Protein AF-A0A2P4XY53-F1 (afdb_monomer_lite)

Foldseek 3Di:
DPFDKDFAPDDDDDDDDPVCCVVVVVCVVFQVQWFAAPQQFTHGVNPTFTATPVGTDGDDDDHGGGDDD

Organism: NCBI:txid4796

Secondary structure (DSSP, 8-state):
-----EETTS--PPPPPHHHHHHTTHHHHHGGGEEE-TTSBEEETTTEEEEETTEE-B-SS--S-B---

pLDDT: mean 92.42, std 6.87, range [65.12, 97.81]

Sequence (69 aa):
IGERVYASGEEVQEPVTPIQMKKNKVWETLSKDIKTNNKCEVMYMDRYPVRSRAGPVRVESLKKVPVTK

InterPro domains:
  IPR012340 Nucleic acid-binding, OB-fold [G3DSA:2.40.50.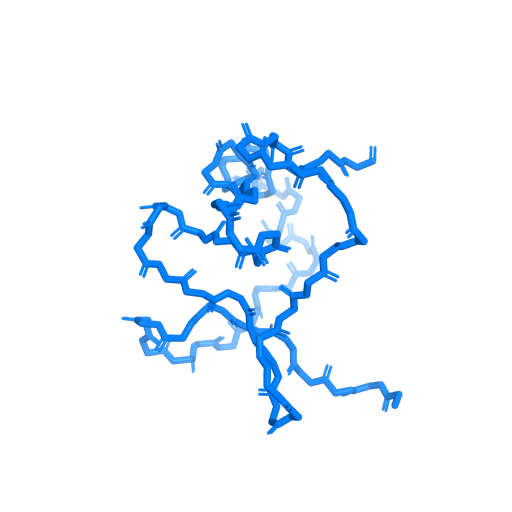140] (1-69)

Structure (mmCIF, N/CA/C/O backbone):
data_AF-A0A2P4XY53-F1
#
_entry.id   AF-A0A2P4XY53-F1
#
loop_
_atom_site.group_PDB
_atom_site.id
_atom_site.type_symbol
_atom_site.label_atom_id
_atom_site.label_alt_id
_atom_site.label_comp_id
_atom_site.label_asym_id
_atom_site.label_entity_id
_atom_site.label_seq_id
_atom_site.pdbx_PDB_ins_code
_atom_site.Cartn_x
_atom_site.Cartn_y
_atom_site.Cartn_z
_atom_site.occupancy
_atom_site.B_iso_or_equiv
_atom_site.auth_seq_id
_atom_site.auth_comp_id
_atom_site.auth_asym_id
_atom_site.auth_atom_id
_atom_site.pdbx_PDB_model_num
ATOM 1 N N . ILE A 1 1 ? -7.748 -12.226 -9.596 1.00 87.00 1 ILE A N 1
ATOM 2 C CA . ILE A 1 1 ? -6.293 -12.449 -9.802 1.00 87.00 1 ILE A CA 1
ATOM 3 C C . ILE A 1 1 ? -5.833 -11.468 -10.871 1.00 87.00 1 ILE A C 1
ATOM 5 O O . ILE A 1 1 ? -6.553 -11.310 -11.846 1.00 87.00 1 ILE A O 1
ATOM 9 N N . GLY A 1 2 ? -4.722 -10.758 -10.657 1.00 91.25 2 GLY A N 1
ATOM 10 C CA . GLY A 1 2 ? -4.269 -9.698 -11.573 1.00 91.25 2 GLY A CA 1
ATOM 11 C C . GLY A 1 2 ? -5.074 -8.393 -11.492 1.00 91.25 2 GLY A C 1
ATOM 12 O O . GLY A 1 2 ? -4.965 -7.551 -12.375 1.00 91.25 2 GLY A O 1
ATOM 13 N N . GLU A 1 3 ? -5.899 -8.216 -10.454 1.00 91.25 3 GLU A N 1
ATOM 14 C CA . GLU A 1 3 ? -6.611 -6.956 -10.249 1.00 91.25 3 GLU A CA 1
ATOM 15 C C . GLU A 1 3 ? -5.654 -5.883 -9.722 1.00 91.25 3 GLU A C 1
ATOM 17 O O . GLU A 1 3 ? -4.857 -6.138 -8.818 1.00 91.25 3 GLU A O 1
ATOM 22 N N . ARG A 1 4 ? -5.755 -4.673 -10.279 1.00 92.12 4 ARG A N 1
ATOM 23 C CA . ARG A 1 4 ? -4.973 -3.521 -9.836 1.00 92.12 4 ARG A CA 1
ATOM 24 C C . ARG A 1 4 ? -5.417 -3.070 -8.446 1.00 92.12 4 ARG A C 1
ATOM 26 O O . ARG A 1 4 ? -6.598 -2.814 -8.213 1.00 92.12 4 ARG A O 1
ATOM 33 N N . VAL A 1 5 ? -4.441 -2.905 -7.562 1.00 93.94 5 VAL A N 1
ATOM 34 C CA . VAL A 1 5 ? -4.599 -2.318 -6.229 1.00 93.94 5 VAL A CA 1
ATOM 35 C C . VAL A 1 5 ? -3.871 -0.978 -6.213 1.00 93.94 5 VAL A C 1
ATOM 37 O O . VAL A 1 5 ? -2.747 -0.884 -6.702 1.00 93.94 5 VAL A O 1
ATOM 40 N N . TYR A 1 6 ? -4.523 0.065 -5.709 1.00 93.50 6 TYR A N 1
ATOM 41 C CA . TYR A 1 6 ? -4.021 1.439 -5.783 1.00 93.50 6 TYR A CA 1
ATOM 42 C C . TYR A 1 6 ? -4.536 2.300 -4.621 1.00 93.50 6 TYR A C 1
ATOM 44 O O . TYR A 1 6 ? -5.570 1.996 -4.024 1.00 93.50 6 TYR A O 1
ATOM 52 N N . ALA A 1 7 ? -3.819 3.379 -4.297 1.00 92.81 7 ALA A N 1
ATOM 53 C CA . ALA A 1 7 ? -4.260 4.390 -3.335 1.00 92.81 7 ALA A CA 1
ATOM 54 C C . ALA A 1 7 ? -5.219 5.376 -4.022 1.00 92.81 7 ALA A C 1
ATOM 56 O O . ALA A 1 7 ? -4.899 5.927 -5.071 1.00 92.81 7 ALA A O 1
ATOM 57 N N . SER A 1 8 ? -6.415 5.576 -3.468 1.00 82.31 8 SER A N 1
ATOM 58 C CA . SER A 1 8 ? -7.542 6.135 -4.230 1.00 82.31 8 SER A CA 1
ATOM 59 C C . SER A 1 8 ? -7.620 7.656 -4.364 1.00 82.31 8 SER A C 1
ATOM 61 O O . SER A 1 8 ? -8.635 8.133 -4.865 1.00 82.31 8 SER A O 1
ATOM 63 N N . GLY A 1 9 ? -6.661 8.418 -3.838 1.00 70.19 9 GLY A N 1
ATOM 64 C CA . GLY A 1 9 ? -6.736 9.886 -3.842 1.00 70.19 9 GLY A CA 1
ATOM 65 C C . GLY A 1 9 ? -5.676 10.593 -4.673 1.00 70.19 9 GLY A C 1
ATOM 66 O O . GLY A 1 9 ? -5.647 11.815 -4.660 1.00 70.19 9 GLY A O 1
ATOM 67 N N . GLU A 1 10 ? -4.864 9.844 -5.415 1.00 65.12 10 GLU A N 1
ATOM 68 C CA . GLU A 1 10 ? -4.010 10.389 -6.469 1.00 65.12 10 GLU A CA 1
ATOM 69 C C . GLU A 1 10 ? -4.565 9.963 -7.832 1.00 65.12 10 GLU A C 1
ATOM 71 O O . GLU A 1 10 ? -5.238 8.930 -7.950 1.00 65.12 10 GLU A O 1
ATOM 76 N N . GLU A 1 11 ? -4.279 10.752 -8.868 1.00 75.62 11 GLU A N 1
ATOM 77 C CA . GLU A 1 11 ? -4.510 10.328 -10.247 1.00 75.62 11 GLU A CA 1
ATOM 78 C C . GLU A 1 11 ? -3.774 9.001 -10.478 1.00 75.62 11 GLU A C 1
ATOM 80 O O . GLU A 1 11 ? -2.588 8.858 -10.170 1.00 75.62 11 GLU A O 1
ATOM 85 N N . VAL A 1 12 ? -4.499 7.987 -10.953 1.00 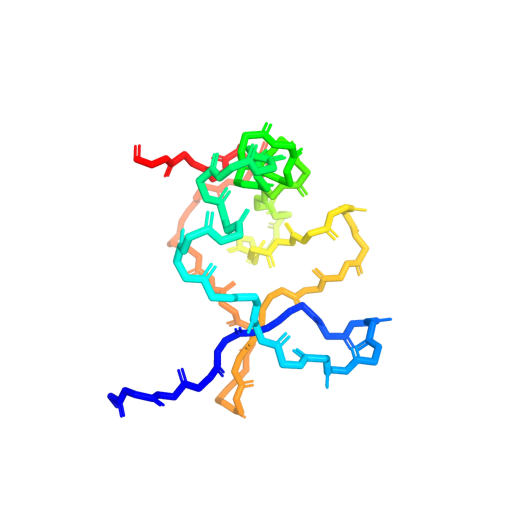76.56 12 VAL A N 1
ATOM 86 C CA . VAL A 1 12 ? -3.955 6.636 -11.088 1.00 76.56 12 VAL A CA 1
ATOM 87 C C . VAL A 1 12 ? -2.942 6.622 -12.233 1.00 76.56 12 VAL A C 1
ATOM 89 O O . VAL A 1 12 ? -3.310 6.510 -13.397 1.00 76.56 12 VAL A O 1
ATOM 92 N N . GLN A 1 13 ? -1.659 6.714 -11.888 1.00 85.50 13 GLN A N 1
ATOM 93 C CA . GLN A 1 13 ? -0.548 6.642 -12.837 1.00 85.50 13 GLN A CA 1
ATOM 94 C C . GLN A 1 13 ? -0.027 5.218 -12.990 1.00 85.50 13 GLN A C 1
ATOM 96 O O . GLN A 1 13 ? -0.078 4.418 -12.050 1.00 85.50 13 GLN A O 1
ATOM 101 N N . GLU A 1 14 ? 0.490 4.898 -14.174 1.00 91.69 14 GLU A N 1
ATOM 102 C CA . GLU A 1 14 ? 1.109 3.601 -14.434 1.00 91.69 14 GLU A CA 1
ATOM 103 C C . GLU A 1 14 ? 2.298 3.342 -13.496 1.00 91.69 14 GLU A C 1
ATOM 105 O O . GLU A 1 14 ? 3.095 4.248 -13.230 1.00 91.69 14 GLU A O 1
ATOM 110 N N . PRO A 1 15 ? 2.425 2.113 -12.963 1.00 92.88 15 PRO A N 1
ATOM 111 C CA . PRO A 1 15 ? 3.541 1.768 -12.104 1.00 92.88 15 PRO A CA 1
ATOM 112 C C . PRO A 1 15 ? 4.856 1.870 -12.878 1.00 92.88 15 PRO A C 1
ATOM 114 O O . PRO A 1 15 ? 4.951 1.517 -14.055 1.00 92.88 15 PRO A O 1
ATOM 117 N N . VAL A 1 16 ? 5.902 2.315 -12.187 1.00 95.06 16 VAL A N 1
ATOM 118 C CA . VAL A 1 16 ? 7.253 2.334 -12.749 1.00 95.06 16 VAL A CA 1
ATOM 119 C C . VAL A 1 16 ? 7.740 0.919 -13.064 1.00 95.06 16 VAL A C 1
ATOM 121 O O . VAL A 1 16 ? 7.325 -0.067 -12.449 1.00 95.06 16 VAL A O 1
ATOM 124 N N . THR A 1 17 ? 8.684 0.812 -13.996 1.00 96.50 17 THR A N 1
ATOM 125 C CA . THR A 1 17 ? 9.327 -0.471 -14.311 1.00 96.50 17 THR A CA 1
ATOM 126 C C . THR A 1 17 ? 10.085 -1.030 -13.095 1.00 96.50 17 THR A C 1
ATOM 128 O O . THR A 1 17 ? 10.572 -0.259 -12.259 1.00 96.50 17 THR A O 1
ATOM 131 N N . PRO A 1 18 ? 10.309 -2.356 -13.009 1.00 95.75 18 PRO A N 1
ATOM 132 C CA . PRO A 1 18 ? 11.105 -2.949 -11.929 1.00 95.75 18 PRO A CA 1
ATOM 133 C C . PRO A 1 18 ? 12.514 -2.346 -11.794 1.00 95.75 18 PRO A C 1
ATOM 135 O O . PRO A 1 18 ? 13.032 -2.193 -10.686 1.00 95.75 18 PRO A O 1
ATOM 138 N N . ILE A 1 19 ? 13.125 -1.953 -12.919 1.00 97.31 19 ILE A N 1
ATOM 139 C CA . ILE A 1 19 ? 14.443 -1.305 -12.951 1.00 97.31 19 ILE A CA 1
ATOM 140 C C . ILE A 1 19 ? 14.380 0.065 -12.267 1.00 97.31 19 ILE A C 1
ATOM 142 O O . ILE A 1 19 ? 15.222 0.361 -11.420 1.00 97.31 19 ILE A O 1
ATOM 146 N N . GLN A 1 20 ? 13.3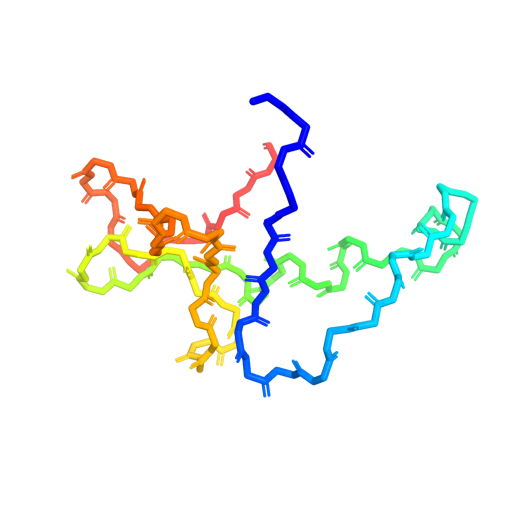76 0.885 -12.593 1.00 96.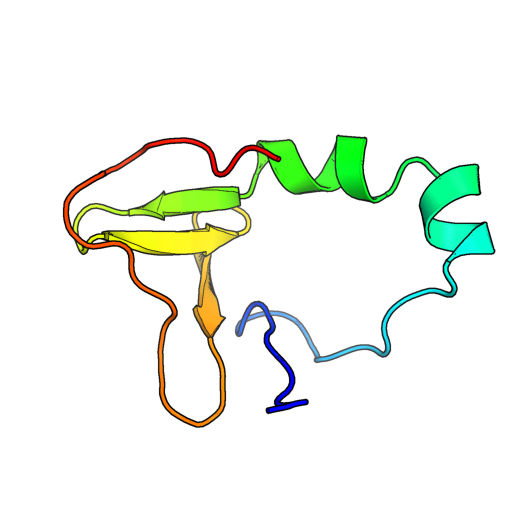50 20 GLN A N 1
ATOM 147 C CA . GLN A 1 20 ? 13.165 2.188 -11.955 1.00 96.50 20 GLN A CA 1
ATOM 148 C C . GLN A 1 20 ? 12.841 2.038 -10.464 1.00 96.50 20 GLN A C 1
ATOM 150 O O . GLN A 1 20 ? 13.410 2.768 -9.653 1.00 96.50 20 GLN A O 1
ATOM 155 N N . MET A 1 21 ? 12.008 1.054 -10.098 1.00 95.44 21 MET A N 1
ATOM 156 C CA . MET A 1 21 ? 11.659 0.752 -8.705 1.00 95.44 21 MET A CA 1
ATOM 157 C C . MET A 1 21 ? 12.915 0.527 -7.852 1.00 95.44 21 MET A C 1
ATOM 159 O O . MET A 1 21 ? 13.068 1.142 -6.796 1.00 95.44 21 MET A O 1
ATOM 163 N N . LYS A 1 22 ? 13.844 -0.307 -8.349 1.00 95.50 22 LYS A N 1
ATOM 164 C CA . LYS A 1 22 ? 15.113 -0.624 -7.678 1.00 95.50 22 LYS A CA 1
ATOM 165 C C . LYS A 1 22 ? 16.093 0.547 -7.706 1.00 95.50 22 LYS A C 1
ATOM 167 O O . LYS A 1 22 ? 16.675 0.877 -6.677 1.00 95.50 22 LYS A O 1
ATOM 172 N N . LYS A 1 23 ? 16.294 1.171 -8.873 1.00 97.25 23 LYS A N 1
ATOM 173 C CA . LYS A 1 23 ? 17.266 2.263 -9.055 1.00 97.25 23 LYS A CA 1
ATOM 174 C C . LYS A 1 23 ? 16.950 3.454 -8.151 1.00 97.25 23 LYS A C 1
ATOM 176 O O . LYS A 1 23 ? 17.862 4.016 -7.554 1.00 97.25 23 LYS A O 1
ATOM 181 N N . ASN A 1 24 ? 15.672 3.802 -8.029 1.00 97.06 24 ASN A N 1
ATOM 182 C CA . ASN A 1 24 ? 15.233 4.986 -7.296 1.00 97.06 24 ASN A CA 1
ATOM 183 C C . ASN A 1 24 ? 14.820 4.685 -5.848 1.00 97.06 24 ASN A C 1
ATOM 185 O O . ASN A 1 24 ? 14.368 5.596 -5.162 1.00 97.06 24 ASN A O 1
ATOM 189 N N . LYS A 1 25 ? 14.958 3.433 -5.379 1.00 95.88 25 LYS A N 1
ATOM 190 C CA . LYS A 1 25 ? 14.543 3.004 -4.029 1.00 95.88 25 LYS A CA 1
ATOM 191 C C . LYS A 1 25 ? 13.112 3.444 -3.691 1.00 95.88 25 LYS A C 1
ATOM 193 O O . LYS A 1 25 ? 12.828 4.031 -2.641 1.00 95.88 25 LYS A O 1
ATOM 198 N N . VAL A 1 26 ? 12.213 3.231 -4.655 1.00 94.31 26 VAL A N 1
ATOM 199 C CA . VAL A 1 26 ? 10.839 3.745 -4.594 1.00 94.31 26 VAL A CA 1
ATOM 200 C C . VAL A 1 26 ? 10.096 3.113 -3.418 1.00 94.31 26 VAL A C 1
ATOM 202 O O . VAL A 1 26 ? 9.419 3.813 -2.673 1.00 94.31 26 VAL A O 1
ATOM 205 N N . TRP A 1 27 ? 10.265 1.806 -3.197 1.00 92.88 27 TRP A N 1
ATOM 206 C CA . TRP A 1 27 ? 9.578 1.103 -2.112 1.00 92.88 27 TRP A CA 1
ATOM 207 C C . TRP A 1 27 ? 10.045 1.592 -0.744 1.00 92.88 27 TRP A C 1
ATOM 209 O O . TRP A 1 27 ? 9.224 1.920 0.101 1.00 92.88 27 TRP A O 1
ATOM 219 N N . GLU A 1 28 ? 11.357 1.702 -0.546 1.00 93.69 28 GLU A N 1
ATOM 220 C CA . GLU A 1 28 ? 11.974 2.141 0.707 1.00 93.69 28 GLU A CA 1
ATOM 221 C C . GLU A 1 28 ? 11.566 3.567 1.092 1.00 93.69 28 GLU A C 1
ATOM 223 O O . GLU A 1 28 ? 11.581 3.932 2.272 1.00 93.69 28 GLU A O 1
ATOM 228 N N . THR A 1 29 ? 11.215 4.376 0.093 1.00 92.44 29 THR A N 1
ATOM 229 C CA . THR A 1 29 ? 10.669 5.717 0.291 1.00 92.44 29 THR A CA 1
ATOM 230 C C . THR A 1 29 ? 9.196 5.652 0.686 1.00 92.44 29 THR A C 1
ATOM 232 O O . THR A 1 29 ? 8.822 6.204 1.715 1.00 92.44 29 THR A O 1
ATOM 235 N N . LEU A 1 30 ? 8.372 4.950 -0.097 1.00 92.06 30 LEU A N 1
ATOM 236 C CA . LEU A 1 30 ? 6.914 4.982 0.040 1.00 92.06 30 LEU A CA 1
ATOM 237 C C . LEU A 1 30 ? 6.375 4.120 1.187 1.00 92.06 30 LEU A C 1
ATOM 239 O O . LEU A 1 30 ? 5.369 4.478 1.793 1.00 92.06 30 LEU A O 1
ATOM 243 N N . SER A 1 31 ? 7.016 2.991 1.503 1.00 93.50 31 SER A N 1
ATOM 244 C CA . SER A 1 31 ? 6.477 2.004 2.449 1.00 93.50 31 SER A CA 1
ATOM 245 C C . SER A 1 31 ? 6.313 2.552 3.866 1.00 93.50 31 SER A C 1
ATOM 247 O O . SER A 1 31 ? 5.485 2.061 4.625 1.00 93.50 31 SER A O 1
ATOM 249 N N . LYS A 1 32 ? 7.084 3.585 4.223 1.00 93.56 32 LYS A N 1
ATOM 250 C CA . LYS A 1 32 ? 7.025 4.261 5.529 1.00 93.56 32 LYS A CA 1
ATOM 251 C C . LYS A 1 32 ? 5.674 4.928 5.785 1.00 93.56 32 LYS A C 1
ATOM 253 O O . LYS A 1 32 ? 5.256 5.029 6.935 1.00 93.56 32 LYS A O 1
ATOM 258 N N . ASP A 1 33 ? 4.991 5.324 4.716 1.00 94.38 33 ASP A N 1
ATOM 259 C CA . ASP A 1 33 ? 3.697 5.996 4.774 1.00 94.38 33 ASP A CA 1
ATOM 260 C C . ASP A 1 33 ? 2.522 5.028 4.573 1.00 94.38 33 ASP A C 1
ATOM 262 O O . ASP A 1 33 ? 1.373 5.466 4.499 1.00 94.38 33 ASP A O 1
ATOM 266 N N . ILE A 1 34 ? 2.781 3.717 4.477 1.00 95.94 34 ILE A N 1
ATOM 267 C CA . ILE A 1 34 ? 1.746 2.693 4.314 1.00 95.94 34 ILE A CA 1
ATOM 268 C C . ILE A 1 34 ? 1.481 2.018 5.661 1.00 95.94 34 ILE A C 1
ATOM 270 O O . ILE A 1 34 ? 2.338 1.323 6.210 1.00 95.94 34 ILE A O 1
ATOM 274 N N . LYS A 1 35 ? 0.272 2.193 6.199 1.00 97.00 35 LYS A N 1
ATOM 275 C CA . LYS A 1 35 ? -0.134 1.608 7.487 1.00 97.00 35 LYS A CA 1
ATOM 276 C C . LYS A 1 35 ? -1.637 1.390 7.579 1.00 97.00 35 LYS A C 1
ATOM 278 O O . LYS A 1 35 ? -2.398 1.937 6.787 1.00 97.00 35 LYS A O 1
ATOM 283 N N . THR A 1 36 ? -2.081 0.596 8.546 1.00 97.81 36 THR A N 1
ATOM 284 C CA . THR A 1 36 ? -3.514 0.360 8.760 1.00 97.81 36 THR A CA 1
ATOM 285 C C . THR A 1 36 ? -4.171 1.471 9.581 1.00 97.81 36 THR A C 1
ATOM 287 O O . THR A 1 36 ? -3.532 2.088 10.428 1.00 97.81 36 THR A O 1
ATOM 290 N N . ASN A 1 37 ? -5.465 1.729 9.389 1.00 96.62 37 ASN A N 1
ATOM 291 C CA . ASN A 1 37 ? -6.241 2.661 10.217 1.00 96.62 37 ASN A CA 1
ATOM 292 C C . ASN A 1 37 ? -7.028 1.939 11.338 1.00 96.62 37 ASN A C 1
ATOM 294 O O . ASN A 1 37 ? -6.885 0.738 11.565 1.00 96.62 37 ASN A O 1
ATOM 298 N N . ASN A 1 38 ? -7.895 2.670 12.049 1.00 97.00 38 ASN A N 1
ATOM 299 C CA . ASN A 1 38 ? -8.748 2.115 13.116 1.00 97.00 38 ASN A CA 1
ATOM 300 C C . ASN A 1 38 ? -9.796 1.098 12.630 1.00 97.00 38 ASN A C 1
ATOM 302 O O . ASN A 1 38 ? -10.309 0.325 13.440 1.00 97.00 38 ASN A O 1
ATOM 306 N N . LYS A 1 39 ? -10.119 1.113 11.333 1.00 96.19 39 LYS A N 1
ATOM 307 C CA . LYS A 1 39 ? -11.038 0.184 10.658 1.00 96.19 39 LYS A CA 1
ATOM 308 C C . LYS A 1 39 ? -10.301 -1.009 10.035 1.00 96.19 39 LYS A C 1
ATOM 310 O O . LYS A 1 39 ? -10.893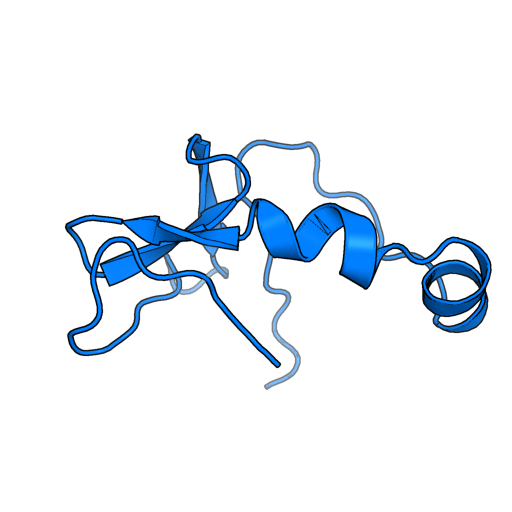 -1.731 9.240 1.00 96.19 39 LYS A O 1
ATOM 315 N N . CYS A 1 40 ? -9.020 -1.185 10.370 1.00 97.38 40 CYS A N 1
ATOM 316 C CA . CYS A 1 40 ? -8.130 -2.187 9.787 1.00 97.38 40 CYS A CA 1
ATOM 317 C C . CYS A 1 40 ? -7.927 -2.028 8.268 1.00 97.38 40 CYS A C 1
ATOM 319 O O . CYS A 1 40 ? -7.500 -2.970 7.608 1.00 97.38 40 CYS A O 1
ATOM 321 N N . GLU A 1 41 ? -8.216 -0.858 7.692 1.00 96.94 41 GLU A N 1
ATOM 322 C CA . GLU A 1 41 ? -7.988 -0.584 6.269 1.00 96.94 41 GLU A CA 1
ATOM 323 C C . GLU A 1 41 ? -6.551 -0.140 6.042 1.00 96.94 41 GLU A C 1
ATOM 325 O O . GLU A 1 41 ? -6.013 0.633 6.834 1.00 96.94 41 GLU A O 1
ATOM 330 N N . VAL A 1 42 ? -5.949 -0.597 4.949 1.00 97.06 42 VAL A N 1
ATOM 331 C CA . VAL A 1 42 ? -4.624 -0.150 4.521 1.00 97.06 42 VAL A CA 1
ATOM 332 C C . VAL A 1 42 ? -4.738 1.259 3.941 1.00 97.06 42 VAL A C 1
ATOM 334 O O . VAL A 1 42 ? -5.518 1.508 3.023 1.00 97.06 42 VAL A O 1
ATOM 337 N N . MET A 1 43 ? -3.937 2.176 4.470 1.00 96.19 43 MET A N 1
ATOM 338 C CA . MET A 1 43 ? -3.877 3.579 4.079 1.00 96.19 43 MET A CA 1
ATOM 339 C C . MET A 1 43 ? -2.479 3.923 3.580 1.00 96.19 43 MET A C 1
ATOM 341 O O . MET A 1 43 ? -1.488 3.407 4.094 1.00 96.19 43 MET A O 1
ATOM 345 N N . TYR A 1 44 ? -2.409 4.853 2.637 1.00 94.44 44 TYR A N 1
ATOM 346 C CA . TYR A 1 44 ? -1.199 5.558 2.239 1.00 94.44 44 TYR A CA 1
ATOM 347 C C . TYR A 1 44 ? -1.278 7.019 2.710 1.00 94.44 44 TYR A C 1
ATOM 349 O O . TYR A 1 44 ? -2.314 7.673 2.542 1.00 94.44 44 TYR A O 1
ATOM 357 N N . MET A 1 45 ? -0.207 7.515 3.338 1.00 93.69 45 MET A N 1
ATOM 358 C CA . MET A 1 45 ? -0.092 8.874 3.897 1.00 93.69 45 MET A CA 1
ATOM 359 C C . MET A 1 45 ? -1.226 9.255 4.865 1.00 93.69 45 MET A C 1
ATOM 361 O O . MET A 1 45 ? -1.635 10.413 4.919 1.00 93.69 45 MET A O 1
ATOM 365 N N . ASP A 1 46 ? -1.806 8.278 5.577 1.00 93.00 46 ASP A N 1
ATOM 366 C CA . ASP A 1 46 ? -3.001 8.448 6.433 1.00 93.00 46 ASP A CA 1
ATOM 367 C C . ASP A 1 46 ? -4.239 9.051 5.748 1.00 93.00 46 ASP A C 1
ATOM 369 O O . ASP A 1 46 ? -5.254 9.314 6.393 1.00 93.00 46 ASP A O 1
ATOM 373 N N . ARG A 1 47 ? -4.181 9.252 4.433 1.00 93.00 47 ARG A N 1
ATOM 374 C CA . ARG A 1 47 ? -5.158 10.031 3.679 1.00 93.00 47 ARG A CA 1
ATOM 375 C C . ARG A 1 47 ? -5.867 9.178 2.648 1.00 93.00 47 ARG A C 1
ATOM 377 O O . ARG A 1 47 ? -7.078 9.287 2.483 1.00 93.00 47 ARG A O 1
ATOM 384 N N . TYR A 1 48 ? -5.119 8.322 1.964 1.00 93.50 48 TYR A N 1
ATOM 385 C CA . TYR A 1 48 ? -5.600 7.634 0.780 1.00 93.50 48 TYR A CA 1
ATOM 386 C C . TYR A 1 48 ? -5.794 6.146 1.068 1.00 93.50 48 TYR A C 1
ATOM 388 O O . TYR A 1 48 ? -4.811 5.446 1.313 1.00 93.50 48 TYR A O 1
ATOM 396 N N . PRO A 1 49 ? -7.034 5.628 1.050 1.00 94.62 49 PRO A N 1
ATOM 397 C CA . PRO A 1 49 ? -7.256 4.207 1.247 1.00 94.62 49 PRO A CA 1
ATOM 398 C C . PRO A 1 49 ? -6.718 3.427 0.048 1.00 94.62 49 PRO A C 1
ATOM 400 O O . PRO A 1 49 ? -6.963 3.776 -1.113 1.00 94.62 49 PRO A O 1
ATOM 403 N N . VAL A 1 50 ? -5.992 2.354 0.340 1.00 95.31 50 VAL A N 1
ATOM 404 C CA . VAL A 1 50 ? -5.574 1.374 -0.657 1.00 95.31 50 VAL A CA 1
ATOM 405 C C . VAL A 1 50 ? -6.772 0.485 -0.968 1.00 95.31 50 VAL A C 1
ATOM 407 O O . VAL A 1 50 ? -7.400 -0.076 -0.068 1.00 95.31 50 VAL A O 1
ATOM 410 N N . ARG A 1 51 ? -7.124 0.372 -2.246 1.00 94.88 51 ARG A N 1
ATOM 411 C CA . ARG A 1 51 ? -8.339 -0.314 -2.696 1.00 94.88 51 ARG A CA 1
ATOM 412 C C . ARG A 1 51 ? -8.142 -1.022 -4.027 1.00 94.88 51 ARG A C 1
ATOM 414 O O . ARG A 1 51 ? -7.209 -0.732 -4.773 1.00 94.88 51 ARG A O 1
ATOM 421 N N . SER A 1 52 ? -9.087 -1.898 -4.338 1.00 93.50 52 SER A N 1
ATOM 422 C CA . SER A 1 52 ? -9.359 -2.374 -5.693 1.00 93.50 52 SER A CA 1
ATOM 423 C C . SER A 1 52 ? -10.776 -1.953 -6.123 1.00 93.50 52 SER A C 1
ATOM 425 O O . SER A 1 52 ? -11.411 -1.109 -5.469 1.00 93.50 52 SER A O 1
ATOM 427 N N . ARG A 1 53 ? -11.303 -2.523 -7.215 1.00 90.69 53 ARG A N 1
ATOM 428 C CA . ARG A 1 53 ? -12.710 -2.332 -7.603 1.00 90.69 53 ARG A CA 1
ATOM 429 C C . ARG A 1 53 ? -13.664 -2.994 -6.611 1.00 90.69 53 ARG A C 1
ATOM 431 O O . ARG A 1 53 ? -14.770 -2.495 -6.439 1.00 90.69 53 ARG A O 1
ATOM 438 N N . ALA A 1 54 ? -13.227 -4.050 -5.923 1.00 91.88 54 ALA A N 1
ATOM 439 C CA . ALA A 1 54 ? -14.016 -4.744 -4.904 1.00 91.88 54 ALA A CA 1
ATOM 440 C C . ALA A 1 54 ? -14.167 -3.948 -3.592 1.00 91.88 54 ALA A C 1
ATOM 442 O O . ALA A 1 54 ? -15.072 -4.222 -2.808 1.00 91.88 54 ALA A O 1
ATOM 443 N N . GLY A 1 55 ? -13.306 -2.956 -3.352 1.00 93.19 55 GLY A N 1
ATOM 444 C CA . GLY A 1 55 ? -13.362 -2.102 -2.167 1.00 93.19 55 GLY A CA 1
ATOM 445 C C . GLY A 1 55 ? -12.002 -1.906 -1.490 1.00 93.19 55 GLY A C 1
ATOM 446 O O . GLY A 1 55 ? -10.966 -2.243 -2.072 1.00 93.19 55 GLY A O 1
ATOM 447 N N . PRO A 1 56 ? -11.990 -1.314 -0.282 1.00 95.56 56 PRO A N 1
ATOM 448 C CA . PRO A 1 56 ? -10.776 -1.097 0.500 1.00 95.56 56 PRO A CA 1
ATOM 449 C C . PRO A 1 56 ? -10.095 -2.406 0.899 1.00 95.56 56 PRO A C 1
ATOM 451 O O . PRO A 1 56 ? -10.754 -3.367 1.297 1.00 95.56 56 PRO A O 1
ATOM 454 N N . VAL A 1 57 ? -8.765 -2.414 0.859 1.00 96.38 57 VAL A N 1
ATOM 455 C CA . VAL A 1 57 ? -7.956 -3.517 1.381 1.00 96.38 57 VAL A CA 1
ATOM 456 C C . VAL A 1 57 ? -7.957 -3.444 2.903 1.00 96.38 57 VAL A C 1
ATOM 458 O O . VAL A 1 57 ? -7.664 -2.395 3.480 1.00 96.38 57 VAL A O 1
ATOM 461 N N . ARG A 1 58 ? -8.284 -4.561 3.557 1.00 96.56 58 ARG A N 1
ATOM 462 C CA . ARG A 1 58 ? -8.373 -4.669 5.015 1.00 96.56 58 ARG A CA 1
ATOM 463 C C . ARG A 1 58 ? -7.553 -5.836 5.537 1.00 96.56 58 ARG A C 1
ATOM 465 O O . ARG A 1 58 ? -7.434 -6.859 4.870 1.00 96.56 58 ARG A O 1
ATOM 472 N N . VAL A 1 59 ? -7.035 -5.671 6.747 1.00 96.31 59 VAL A N 1
ATOM 473 C CA . VAL A 1 59 ? -6.485 -6.758 7.559 1.00 96.31 59 VAL A CA 1
ATOM 474 C C . VAL A 1 59 ? -7.510 -7.187 8.605 1.00 96.31 59 VAL A C 1
ATOM 476 O O . VAL A 1 59 ? -8.460 -6.462 8.890 1.00 96.31 59 VAL A O 1
ATOM 479 N N . GLU A 1 60 ? -7.318 -8.361 9.193 1.00 96.56 60 GLU A N 1
ATOM 480 C CA . GLU A 1 60 ? -8.281 -8.937 10.132 1.00 96.56 60 GLU A CA 1
ATOM 481 C C . GLU A 1 60 ? -8.413 -8.117 11.427 1.00 96.56 60 GLU A C 1
ATOM 483 O O . GLU A 1 60 ? -9.522 -7.811 11.863 1.00 96.56 60 GLU A O 1
ATOM 488 N N . SER A 1 61 ? -7.288 -7.713 12.032 1.00 96.19 61 SER A N 1
ATOM 489 C CA . SER A 1 61 ? -7.305 -7.159 13.397 1.00 96.19 61 SER A CA 1
ATOM 490 C C . SER A 1 61 ? -6.288 -6.053 13.696 1.00 96.19 61 SER A C 1
ATOM 492 O O . SER A 1 61 ? -6.489 -5.289 14.644 1.00 96.19 61 SER A O 1
ATOM 494 N N . LEU A 1 62 ? -5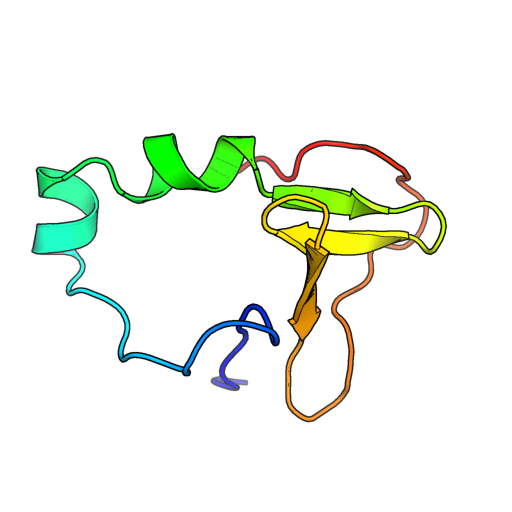.210 -5.926 12.918 1.00 96.50 62 LEU A N 1
ATOM 495 C CA . LEU A 1 62 ? -4.114 -5.012 13.246 1.00 96.50 62 LEU A CA 1
ATOM 496 C C . LEU A 1 62 ? -4.442 -3.559 12.868 1.00 96.50 62 LEU A C 1
ATOM 498 O O . LEU A 1 62 ? -4.618 -3.227 11.695 1.00 96.50 62 LEU A O 1
ATOM 502 N N . LYS A 1 63 ? -4.467 -2.670 13.867 1.00 96.50 63 LYS A N 1
ATOM 503 C CA . LYS A 1 63 ? -4.822 -1.245 13.731 1.00 96.50 63 LYS A CA 1
ATOM 504 C C . LYS A 1 63 ? -3.604 -0.353 13.941 1.00 96.50 63 LYS A C 1
ATOM 506 O O . LYS A 1 63 ? -2.850 -0.578 14.882 1.00 96.50 63 LYS A O 1
ATOM 511 N N . LYS A 1 64 ? -3.469 0.710 13.139 1.00 94.38 64 LYS A N 1
ATOM 512 C CA . LYS A 1 64 ? -2.377 1.698 13.242 1.00 94.38 64 LYS A CA 1
ATOM 513 C C . LYS A 1 64 ? -0.975 1.088 13.133 1.00 94.38 64 LYS A C 1
ATOM 515 O O . LYS A 1 64 ? -0.030 1.649 13.683 1.00 94.38 64 LYS A O 1
ATOM 520 N N . VAL A 1 65 ? -0.831 -0.033 12.422 1.00 96.19 65 VAL A N 1
ATOM 521 C CA . VAL A 1 65 ? 0.467 -0.701 12.244 1.00 96.19 65 VAL A CA 1
ATOM 522 C C . VAL A 1 65 ? 1.041 -0.443 10.850 1.00 96.19 65 VAL A C 1
ATOM 524 O O . VAL A 1 65 ? 0.275 -0.457 9.881 1.00 96.19 65 VAL A O 1
ATOM 527 N N . PRO A 1 66 ? 2.362 -0.223 10.718 1.00 94.81 66 PRO A N 1
ATOM 528 C CA . PRO A 1 66 ? 3.028 -0.181 9.419 1.00 94.81 66 PRO A CA 1
ATOM 529 C C . PRO A 1 66 ? 2.826 -1.480 8.640 1.00 94.81 66 PRO A C 1
ATOM 531 O O . PRO A 1 66 ? 2.864 -2.567 9.218 1.00 94.81 66 PRO A O 1
ATOM 534 N N . VAL A 1 67 ? 2.652 -1.372 7.324 1.00 89.25 67 VAL A N 1
ATOM 535 C CA . VAL A 1 67 ? 2.675 -2.537 6.435 1.00 89.25 67 VAL A CA 1
ATOM 536 C C . VAL A 1 67 ? 4.127 -2.820 6.063 1.00 89.25 67 VAL A C 1
ATOM 538 O O . VAL A 1 67 ? 4.777 -2.016 5.396 1.00 89.25 67 VAL A O 1
ATOM 541 N N . THR A 1 68 ? 4.647 -3.958 6.513 1.00 85.12 68 THR A N 1
ATOM 542 C CA . THR A 1 68 ? 6.019 -4.397 6.231 1.00 85.12 68 THR A CA 1
ATOM 543 C C . THR A 1 68 ? 6.048 -5.485 5.159 1.00 85.12 68 THR A C 1
ATOM 545 O O . THR A 1 68 ? 5.028 -6.110 4.868 1.00 85.12 68 THR A O 1
ATOM 548 N N . LYS A 1 69 ? 7.224 -5.674 4.551 1.00 66.00 69 LYS A N 1
ATOM 549 C CA . LYS A 1 69 ? 7.509 -6.785 3.634 1.00 66.00 69 LYS A CA 1
ATOM 550 C C . LYS A 1 69 ? 7.656 -8.100 4.395 1.00 66.00 69 LYS A C 1
ATOM 552 O O . LYS A 1 69 ? 8.155 -8.036 5.540 1.00 66.00 69 LYS A O 1
#

Radius of gyration: 12.56 Å; chains: 1; bounding box: 31×23×28 Å